Protein AF-A0A9D6NJW4-F1 (afdb_monomer)

Structure (mmCIF, N/CA/C/O backbone):
data_AF-A0A9D6NJW4-F1
#
_entry.id   AF-A0A9D6NJW4-F1
#
loop_
_atom_site.group_PDB
_atom_site.id
_atom_site.type_symbol
_atom_site.label_atom_id
_atom_site.label_alt_id
_atom_site.label_comp_id
_atom_site.label_asym_id
_atom_site.label_entity_id
_atom_site.label_seq_id
_atom_site.pdbx_PDB_ins_code
_atom_site.Cartn_x
_atom_site.Cartn_y
_atom_site.Cartn_z
_atom_site.occupancy
_atom_site.B_iso_or_equiv
_atom_site.auth_seq_id
_atom_site.auth_comp_id
_atom_site.auth_asym_id
_atom_site.auth_atom_id
_atom_site.pdbx_PDB_model_num
ATOM 1 N N . MET A 1 1 ? 23.102 0.845 -48.721 1.00 72.69 1 MET A N 1
ATOM 2 C CA . MET A 1 1 ? 21.724 0.910 -48.185 1.00 72.69 1 MET A CA 1
ATOM 3 C C . MET A 1 1 ? 20.851 1.547 -49.252 1.00 72.69 1 MET A C 1
ATOM 5 O O . MET A 1 1 ? 21.364 2.380 -49.985 1.00 72.69 1 MET A O 1
ATOM 9 N N . THR A 1 2 ? 19.590 1.152 -49.392 1.00 85.19 2 THR A N 1
ATOM 10 C CA . THR A 1 2 ? 18.709 1.638 -50.467 1.00 85.19 2 THR A CA 1
ATOM 11 C C . THR A 1 2 ? 17.553 2.425 -49.863 1.00 85.19 2 THR A C 1
ATOM 13 O O . THR A 1 2 ? 17.036 2.042 -48.816 1.00 85.19 2 THR A O 1
ATOM 16 N N . CYS A 1 3 ? 17.170 3.544 -50.478 1.00 86.00 3 CYS A N 1
ATOM 17 C CA . CYS A 1 3 ? 16.044 4.344 -50.014 1.00 86.00 3 CYS A CA 1
ATOM 18 C C . CYS A 1 3 ? 14.741 3.538 -50.159 1.00 86.00 3 CYS A C 1
ATOM 20 O O . CYS A 1 3 ? 14.429 3.122 -51.275 1.00 86.00 3 CYS A O 1
ATOM 22 N N . PRO A 1 4 ? 13.951 3.355 -49.086 1.00 83.06 4 PRO A N 1
ATOM 23 C CA . PRO A 1 4 ? 12.710 2.582 -49.150 1.00 83.06 4 PRO A CA 1
ATOM 24 C C . PRO A 1 4 ? 11.626 3.265 -49.995 1.00 83.06 4 PRO A C 1
ATOM 26 O O . PRO A 1 4 ? 10.738 2.593 -50.502 1.00 83.06 4 PRO A O 1
ATOM 29 N N . SER A 1 5 ? 11.706 4.587 -50.173 1.00 85.38 5 SER A N 1
ATOM 30 C CA . SER A 1 5 ? 10.704 5.352 -50.921 1.00 85.38 5 SER A CA 1
ATOM 31 C C . SER A 1 5 ? 10.934 5.364 -52.434 1.00 85.38 5 SER A C 1
ATOM 33 O O . SER A 1 5 ? 9.982 5.534 -53.182 1.0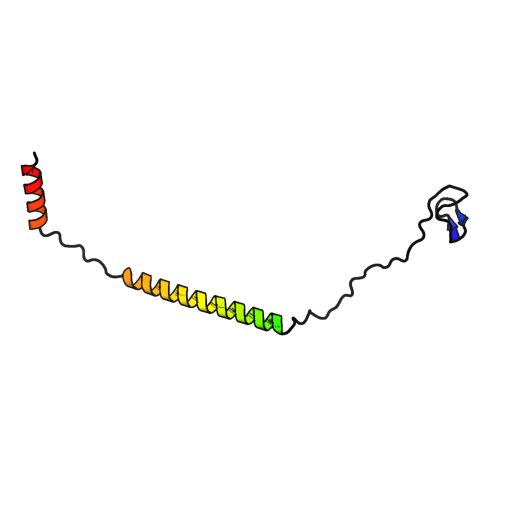0 85.38 5 SER A O 1
ATOM 35 N N . CYS A 1 6 ? 12.184 5.258 -52.902 1.00 90.00 6 CYS A N 1
ATOM 36 C CA . CYS A 1 6 ? 12.503 5.416 -54.330 1.00 90.00 6 CYS A CA 1
ATOM 37 C C . CYS A 1 6 ? 13.495 4.393 -54.897 1.00 90.00 6 CYS A C 1
ATOM 39 O O . CYS A 1 6 ? 13.801 4.446 -56.082 1.00 90.00 6 CYS A O 1
ATOM 41 N N . GLY A 1 7 ? 14.034 3.486 -54.079 1.00 87.88 7 GLY A N 1
ATOM 42 C CA . GLY A 1 7 ? 14.925 2.425 -54.556 1.00 87.88 7 GLY A CA 1
ATOM 43 C C . GLY A 1 7 ? 16.352 2.870 -54.900 1.00 87.88 7 GLY A C 1
ATOM 44 O O . GLY A 1 7 ? 17.150 2.049 -55.343 1.00 87.88 7 GLY A O 1
ATOM 45 N N . VAL A 1 8 ? 16.715 4.139 -54.683 1.00 89.00 8 VAL A N 1
ATOM 46 C CA . VAL A 1 8 ? 18.065 4.652 -54.982 1.00 89.00 8 VAL A CA 1
ATOM 47 C C . VAL A 1 8 ? 19.044 4.332 -53.852 1.00 89.00 8 VAL A C 1
ATOM 49 O O . VAL A 1 8 ? 18.697 4.405 -52.671 1.00 89.00 8 VAL A O 1
ATOM 52 N N . ALA A 1 9 ? 20.287 3.998 -54.204 1.00 86.94 9 ALA A N 1
ATOM 53 C CA . ALA A 1 9 ? 21.354 3.764 -53.240 1.00 86.94 9 ALA A CA 1
ATOM 54 C C . ALA A 1 9 ? 21.677 5.040 -52.437 1.00 86.94 9 ALA A C 1
ATOM 56 O O . ALA A 1 9 ? 21.908 6.114 -52.990 1.00 86.94 9 ALA A O 1
ATOM 57 N N . ILE A 1 10 ? 21.698 4.912 -51.114 1.00 82.69 10 ILE A N 1
ATOM 58 C CA . ILE A 1 10 ? 21.930 5.987 -50.147 1.00 82.69 10 ILE A CA 1
ATOM 59 C C . ILE A 1 10 ? 23.119 5.644 -49.245 1.00 82.69 10 ILE A C 1
ATOM 61 O O . ILE A 1 10 ? 23.341 4.484 -48.877 1.00 82.69 10 ILE A O 1
ATOM 65 N N . SER A 1 11 ? 23.874 6.680 -48.878 1.00 74.31 11 SER A N 1
ATOM 66 C CA . SER A 1 11 ? 24.946 6.583 -47.886 1.00 74.31 11 SER A CA 1
ATOM 67 C C . SER A 1 11 ? 24.364 6.611 -46.471 1.00 74.31 11 SER A C 1
ATOM 69 O O . SER A 1 11 ? 23.419 7.351 -46.196 1.00 74.31 11 SER A O 1
ATOM 71 N N . TYR A 1 12 ? 24.937 5.808 -45.574 1.00 66.50 12 TYR A N 1
ATOM 72 C CA . TYR A 1 12 ? 24.408 5.489 -44.239 1.00 66.50 12 TYR A CA 1
ATOM 73 C C . TYR A 1 12 ? 24.287 6.698 -43.287 1.00 66.50 12 TYR A C 1
ATOM 75 O O . TYR A 1 12 ? 23.612 6.614 -42.269 1.00 66.50 12 TYR A O 1
ATOM 83 N N . GLN A 1 13 ? 24.910 7.835 -43.616 1.00 65.00 13 GLN A N 1
ATOM 84 C CA . GLN A 1 13 ? 24.932 9.040 -42.772 1.00 65.00 13 GLN A CA 1
ATOM 85 C C . GLN A 1 13 ? 23.914 10.125 -43.172 1.00 65.00 13 GLN A C 1
ATOM 87 O O . GLN A 1 13 ? 23.888 11.200 -42.578 1.00 65.00 13 GLN A O 1
ATOM 92 N N . GLY A 1 14 ? 23.083 9.892 -44.192 1.00 65.88 14 GLY A N 1
ATOM 93 C CA . GLY A 1 14 ? 22.079 10.867 -44.623 1.00 65.88 14 GLY A CA 1
ATOM 94 C C . GLY A 1 14 ? 20.794 10.788 -43.799 1.00 65.88 14 GLY A C 1
ATOM 95 O O . GLY A 1 14 ? 20.162 9.739 -43.762 1.00 65.88 14 GLY A O 1
ATOM 96 N N . HIS A 1 15 ? 20.352 11.908 -43.218 1.00 75.19 15 HIS A N 1
ATOM 97 C CA . HIS A 1 15 ? 19.027 12.022 -42.585 1.00 75.19 15 HIS A CA 1
ATOM 98 C C . HIS A 1 15 ? 17.869 12.050 -43.598 1.00 75.19 15 HIS A C 1
ATOM 100 O O . HIS A 1 15 ? 16.709 11.921 -43.217 1.00 75.19 15 HIS A O 1
ATOM 106 N N . TYR A 1 16 ? 18.159 12.247 -44.886 1.00 85.75 16 TYR A N 1
ATOM 107 C CA . TYR A 1 16 ? 17.179 12.259 -45.970 1.00 85.75 16 TYR A CA 1
ATOM 108 C C . TYR A 1 16 ? 17.797 11.779 -47.287 1.00 85.75 16 TYR A C 1
ATOM 110 O O . TYR A 1 16 ? 19.009 11.852 -47.505 1.00 85.75 16 TYR A O 1
ATOM 118 N N . CYS A 1 17 ? 16.955 11.267 -48.179 1.00 86.81 17 CYS A N 1
ATOM 119 C CA . CYS A 1 17 ? 17.349 10.855 -49.515 1.00 86.81 17 CYS A CA 1
ATOM 120 C C . CYS A 1 17 ? 17.501 12.087 -50.415 1.00 86.81 17 CYS A C 1
ATOM 122 O O . CYS A 1 17 ? 16.541 12.825 -50.615 1.00 86.81 17 CYS A O 1
ATOM 124 N N . LYS A 1 18 ? 18.678 12.280 -51.020 1.00 85.62 18 LYS A N 1
ATOM 125 C CA . LYS A 1 18 ? 18.922 13.387 -51.965 1.00 85.6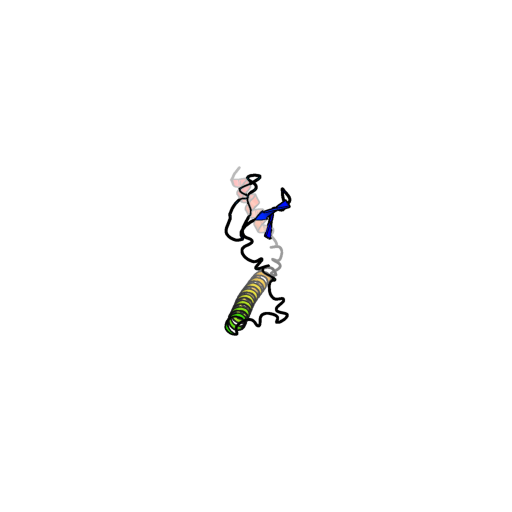2 18 LYS A CA 1
ATOM 126 C C . LYS A 1 18 ? 18.097 13.295 -53.255 1.00 85.62 18 LYS A C 1
ATOM 128 O O . LYS A 1 18 ? 17.949 14.299 -53.933 1.00 85.62 18 LYS A O 1
ATOM 133 N N . ASN A 1 19 ? 17.589 12.107 -53.591 1.00 86.62 19 ASN A N 1
ATOM 134 C CA . ASN A 1 19 ? 16.848 11.882 -54.830 1.00 86.62 19 ASN A CA 1
ATOM 135 C C . ASN A 1 19 ? 15.351 12.197 -54.698 1.00 86.62 19 ASN A C 1
ATOM 137 O O . ASN A 1 19 ? 14.789 12.878 -55.541 1.00 86.62 19 ASN A O 1
ATOM 141 N N . CYS A 1 20 ? 14.697 11.705 -53.642 1.00 89.19 20 CYS A N 1
ATOM 142 C CA . CYS A 1 20 ? 13.249 11.878 -53.459 1.00 89.19 20 CYS A CA 1
ATOM 143 C C . CYS A 1 20 ? 12.872 12.759 -52.261 1.00 89.19 20 CYS A C 1
ATOM 145 O O . CYS A 1 20 ? 11.691 12.927 -51.976 1.00 89.19 20 CYS A O 1
ATOM 147 N N . GLY A 1 21 ? 13.851 13.253 -51.498 1.00 85.44 21 GLY A N 1
ATOM 148 C CA . GLY A 1 21 ? 13.625 14.073 -50.304 1.00 85.44 21 GLY A CA 1
ATOM 149 C C . GLY A 1 21 ? 13.090 13.315 -49.083 1.00 85.44 21 GLY A C 1
ATOM 150 O O . GLY A 1 21 ? 12.907 13.917 -48.030 1.00 85.44 21 GLY A O 1
ATOM 151 N N . SER A 1 22 ? 12.850 12.001 -49.180 1.00 84.50 22 SER A N 1
ATOM 152 C CA . SER A 1 22 ? 12.303 11.218 -48.063 1.00 84.50 22 SER A CA 1
ATOM 153 C C . SER A 1 22 ? 13.260 11.175 -46.873 1.00 84.50 22 SER A C 1
ATOM 155 O O . SER A 1 22 ? 14.439 10.866 -47.041 1.00 84.50 22 SER A O 1
ATOM 157 N N . VAL A 1 23 ? 12.744 11.437 -45.671 1.00 84.50 23 VAL A N 1
ATOM 158 C CA . VAL A 1 23 ? 13.514 11.395 -44.420 1.00 84.50 23 VAL A CA 1
ATOM 159 C C . VAL A 1 23 ? 13.908 9.952 -44.106 1.00 84.50 23 VAL A C 1
ATOM 161 O O . VAL A 1 23 ? 13.065 9.074 -43.942 1.00 84.50 23 VAL A O 1
ATOM 164 N N . LEU A 1 24 ? 15.209 9.715 -44.006 1.00 81.25 24 LEU A N 1
ATOM 165 C CA . LEU A 1 24 ? 15.809 8.452 -43.616 1.00 81.25 24 LEU A CA 1
ATOM 166 C C . LEU A 1 24 ? 16.098 8.566 -42.124 1.00 81.25 24 LEU A C 1
ATOM 168 O O . LEU A 1 24 ? 17.111 9.134 -41.722 1.00 81.25 24 LEU A O 1
ATOM 172 N N . ARG A 1 25 ? 15.172 8.102 -41.280 1.00 69.06 25 ARG A N 1
ATOM 173 C CA . ARG A 1 25 ? 15.438 8.063 -39.840 1.00 69.06 25 ARG A CA 1
ATOM 174 C C . ARG A 1 25 ? 16.605 7.099 -39.614 1.00 69.06 25 ARG A C 1
ATOM 176 O O . ARG A 1 25 ? 16.431 5.916 -39.912 1.00 69.06 25 ARG A O 1
ATOM 183 N N . PRO A 1 26 ? 17.768 7.550 -39.103 1.00 63.00 26 PRO A N 1
ATOM 184 C CA . PRO A 1 26 ? 18.761 6.610 -38.621 1.00 63.00 26 PRO A CA 1
ATOM 185 C C . PRO A 1 26 ? 18.069 5.843 -37.502 1.00 63.00 26 PRO A C 1
ATOM 187 O O . PRO A 1 26 ? 17.633 6.440 -36.515 1.00 63.00 26 PRO A O 1
ATOM 190 N N . SER A 1 27 ? 17.860 4.543 -37.695 1.00 55.66 27 SER A N 1
ATOM 191 C CA . SER A 1 27 ? 17.337 3.691 -36.642 1.00 55.66 27 SER A CA 1
ATOM 192 C C . SER A 1 27 ? 18.406 3.654 -35.559 1.00 55.66 27 SER A C 1
ATOM 194 O O . SER A 1 27 ? 19.317 2.828 -35.607 1.00 55.66 27 SER A O 1
ATOM 196 N N . MET A 1 28 ? 18.336 4.585 -34.607 1.00 52.44 28 MET A N 1
ATOM 197 C CA . MET A 1 28 ? 18.922 4.339 -33.306 1.00 52.44 28 MET A CA 1
ATOM 198 C C . MET A 1 28 ? 18.252 3.068 -32.826 1.00 52.44 28 MET A C 1
ATOM 200 O O . MET A 1 28 ? 17.032 3.002 -32.688 1.00 52.44 28 MET A O 1
ATOM 204 N N . THR A 1 29 ? 19.089 2.044 -32.785 1.00 50.34 29 THR A N 1
ATOM 205 C CA . THR A 1 29 ? 18.880 0.689 -32.328 1.00 50.34 29 THR A CA 1
ATOM 206 C C . THR A 1 29 ? 17.623 0.588 -31.484 1.00 50.34 29 THR A C 1
ATOM 208 O O . THR A 1 29 ? 17.520 1.244 -30.448 1.00 50.34 29 THR A O 1
ATOM 211 N N . ASN A 1 30 ? 16.678 -0.229 -31.953 1.00 54.12 30 ASN A N 1
ATOM 212 C CA . ASN A 1 30 ? 15.576 -0.761 -31.166 1.00 54.12 30 ASN A CA 1
ATOM 213 C C . ASN A 1 30 ? 16.168 -1.401 -29.899 1.00 54.12 30 ASN A C 1
ATOM 215 O O . ASN A 1 30 ? 16.395 -2.606 -29.834 1.00 54.12 30 ASN A O 1
ATOM 219 N N . ALA A 1 31 ? 16.428 -0.596 -28.873 1.00 57.50 31 ALA A N 1
ATOM 220 C CA . ALA A 1 31 ? 16.401 -1.048 -27.504 1.00 57.50 31 ALA A CA 1
ATOM 221 C C . ALA A 1 31 ? 14.920 -1.257 -27.202 1.00 57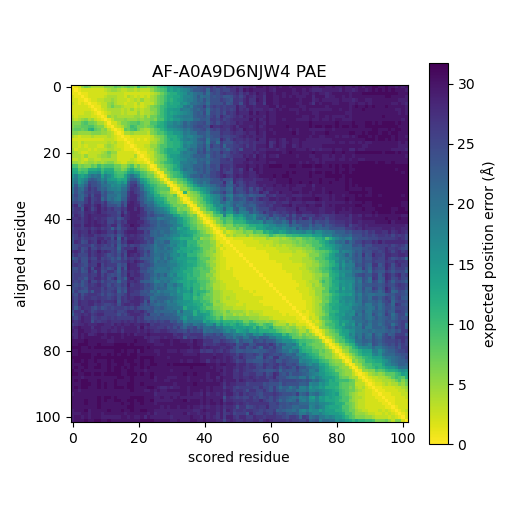.50 31 ALA A C 1
ATOM 223 O O . ALA A 1 31 ? 14.265 -0.445 -26.551 1.00 57.50 31 ALA A O 1
ATOM 224 N N . THR A 1 32 ? 14.372 -2.333 -27.769 1.00 57.56 32 THR A N 1
ATOM 225 C CA . THR A 1 32 ? 13.157 -2.946 -27.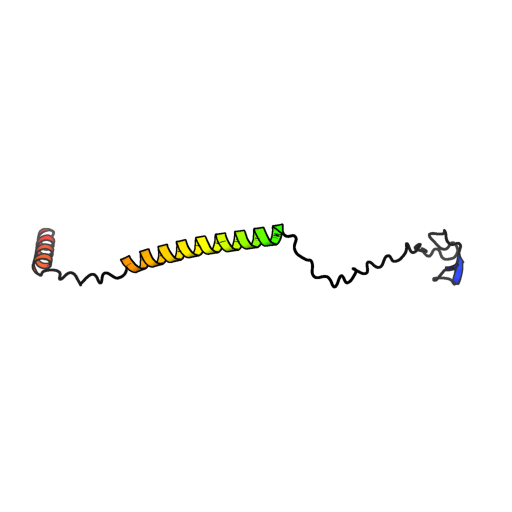269 1.00 57.56 32 THR A CA 1
ATOM 226 C C . THR A 1 32 ? 13.447 -3.171 -25.799 1.00 57.56 32 THR A C 1
ATOM 228 O O . THR A 1 32 ? 14.261 -4.024 -25.447 1.00 57.56 32 THR A O 1
ATOM 231 N N . PHE A 1 33 ? 12.865 -2.335 -24.945 1.00 60.66 33 PHE A N 1
ATOM 232 C CA . PHE A 1 33 ? 12.862 -2.538 -23.511 1.00 60.66 33 PHE A CA 1
ATOM 233 C C . PHE A 1 33 ? 12.010 -3.782 -23.265 1.00 60.66 33 PHE A C 1
ATOM 235 O O . PHE A 1 33 ? 10.833 -3.712 -22.918 1.00 60.66 33 PHE A O 1
ATOM 242 N N . VAL A 1 34 ? 12.584 -4.950 -23.545 1.00 62.03 34 VAL A N 1
ATOM 243 C CA . VAL A 1 34 ? 12.066 -6.209 -23.053 1.00 62.03 34 VAL A CA 1
ATOM 244 C C . VAL A 1 34 ? 12.335 -6.121 -21.567 1.00 62.03 34 VAL A C 1
ATOM 246 O O . VAL A 1 34 ? 13.473 -6.256 -21.121 1.00 62.03 34 VAL A O 1
ATOM 249 N N . ARG A 1 35 ? 11.293 -5.775 -20.811 1.00 64.62 35 ARG A N 1
ATOM 250 C CA . ARG A 1 35 ? 11.318 -5.854 -19.357 1.00 64.62 35 ARG A CA 1
ATOM 251 C C . ARG A 1 35 ? 11.790 -7.277 -19.044 1.00 64.62 35 ARG A C 1
ATOM 253 O O . ARG A 1 35 ? 11.093 -8.202 -19.469 1.00 64.62 35 ARG A O 1
ATOM 260 N N . PRO A 1 36 ? 12.961 -7.478 -18.413 1.00 62.66 36 PRO A N 1
ATOM 261 C CA . PRO A 1 36 ? 13.408 -8.822 -18.111 1.00 62.66 36 PRO A CA 1
ATOM 262 C C . PRO A 1 36 ? 12.303 -9.465 -17.281 1.00 62.66 36 PRO A C 1
ATOM 264 O O . PRO A 1 36 ? 11.840 -8.872 -16.299 1.00 62.66 36 PRO A O 1
ATOM 267 N N . LEU A 1 37 ? 11.814 -10.616 -17.733 1.00 60.56 37 LEU A N 1
ATOM 268 C CA . LEU A 1 37 ? 10.888 -11.435 -16.971 1.00 60.56 37 LEU A CA 1
ATOM 269 C C . LEU A 1 37 ? 11.705 -11.997 -15.797 1.00 60.56 37 LEU A C 1
ATOM 271 O O . LEU A 1 37 ? 12.242 -13.094 -15.862 1.00 60.56 37 LEU A O 1
ATOM 275 N N . HIS A 1 38 ? 11.936 -11.175 -14.771 1.00 60.47 38 HIS A N 1
ATOM 276 C CA . HIS A 1 38 ? 12.476 -11.650 -13.508 1.00 60.47 38 HIS A CA 1
ATOM 277 C C . HIS A 1 38 ? 11.363 -12.471 -12.852 1.00 60.47 38 HIS A C 1
ATOM 279 O O . HIS A 1 38 ? 10.450 -11.914 -12.247 1.00 60.47 38 HIS A O 1
ATOM 285 N N . ASP A 1 39 ? 11.455 -13.792 -13.006 1.00 60.38 39 ASP A N 1
ATOM 286 C CA . ASP A 1 39 ? 10.684 -14.809 -12.276 1.00 60.38 39 ASP A CA 1
ATOM 287 C C . ASP A 1 39 ? 11.038 -14.872 -10.778 1.00 60.38 39 ASP A C 1
ATOM 289 O O . ASP A 1 39 ? 10.470 -15.653 -10.016 1.00 60.38 39 ASP A O 1
ATOM 293 N N . GLU A 1 40 ? 11.950 -14.025 -10.304 1.00 57.53 40 GLU A N 1
ATOM 294 C CA . GLU A 1 40 ? 12.221 -13.900 -8.881 1.00 57.53 40 GLU A CA 1
ATOM 295 C C . GLU A 1 40 ? 11.229 -12.921 -8.266 1.00 57.53 40 GLU A C 1
ATOM 297 O O . GLU A 1 40 ? 11.365 -11.697 -8.362 1.00 57.53 40 GLU A O 1
ATOM 302 N N . ALA A 1 41 ? 10.200 -13.487 -7.631 1.00 64.38 41 ALA A N 1
ATOM 303 C CA . ALA A 1 41 ? 9.326 -12.757 -6.730 1.00 64.38 41 ALA A CA 1
ATOM 304 C C . ALA A 1 41 ? 10.193 -11.854 -5.835 1.00 64.38 41 ALA A C 1
ATOM 306 O O . ALA A 1 41 ? 11.096 -12.368 -5.168 1.00 64.38 41 ALA A O 1
ATOM 307 N N . PRO A 1 42 ? 9.966 -10.527 -5.818 1.00 66.44 42 PRO A N 1
ATOM 308 C CA . PRO A 1 42 ? 10.828 -9.618 -5.085 1.00 66.44 42 PRO A CA 1
ATOM 309 C C . PRO A 1 42 ? 10.777 -9.992 -3.606 1.00 66.44 42 PRO A C 1
ATOM 311 O O . PRO A 1 42 ? 9.770 -9.772 -2.926 1.00 66.44 42 PRO A O 1
ATOM 314 N N . THR A 1 43 ? 11.864 -10.581 -3.113 1.00 72.44 43 THR A N 1
ATOM 315 C CA . THR A 1 43 ? 12.056 -10.832 -1.692 1.00 72.44 43 THR A CA 1
ATOM 316 C C . THR A 1 43 ? 12.048 -9.469 -1.016 1.00 72.44 43 THR A C 1
ATOM 318 O O . THR A 1 43 ? 12.883 -8.600 -1.270 1.00 72.44 43 THR A O 1
ATOM 321 N N . LEU A 1 44 ? 11.000 -9.212 -0.230 1.00 74.75 44 LEU A N 1
ATOM 322 C CA . LEU A 1 44 ? 10.876 -7.945 0.476 1.00 74.75 44 LEU A CA 1
ATOM 323 C C . LEU A 1 44 ? 12.109 -7.781 1.379 1.00 74.75 44 LEU A C 1
ATOM 325 O O . LEU A 1 44 ? 12.435 -8.718 2.110 1.00 74.75 44 LEU A O 1
ATOM 329 N N . PRO A 1 45 ? 12.767 -6.609 1.378 1.00 79.06 45 PRO A N 1
ATOM 330 C CA . PRO A 1 45 ? 13.837 -6.328 2.326 1.00 79.06 45 PRO A CA 1
ATOM 331 C C . PRO A 1 45 ? 13.363 -6.589 3.761 1.00 79.06 45 PRO A C 1
ATOM 333 O O . PRO A 1 45 ? 12.216 -6.273 4.090 1.00 79.06 45 PRO A O 1
ATOM 336 N N . SER A 1 46 ? 14.234 -7.118 4.621 1.00 84.88 46 SER A N 1
ATOM 337 C CA . SER A 1 46 ? 13.899 -7.520 5.999 1.00 84.88 46 SER A CA 1
ATOM 338 C C . SER A 1 46 ? 13.172 -6.429 6.801 1.00 84.88 46 SER A C 1
ATOM 340 O O . SER A 1 46 ? 12.195 -6.717 7.490 1.00 84.88 46 SER A O 1
ATOM 342 N N . TRP A 1 47 ? 13.548 -5.158 6.624 1.00 88.50 47 TRP A N 1
ATOM 343 C CA . TRP A 1 47 ? 12.887 -4.021 7.277 1.00 88.50 47 TRP A CA 1
ATOM 344 C C . TRP A 1 47 ? 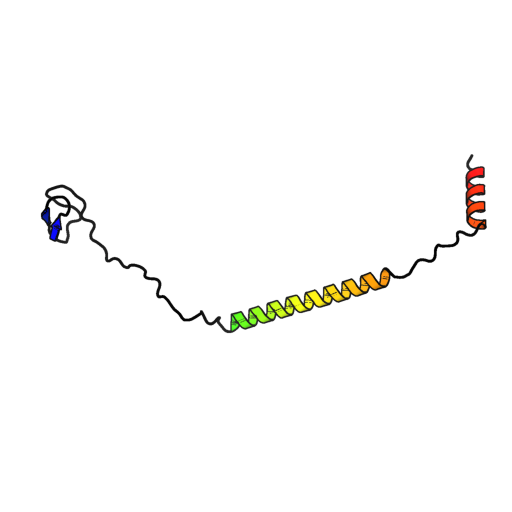11.402 -3.871 6.903 1.00 88.50 47 TRP A C 1
ATOM 346 O O . TRP A 1 47 ? 10.602 -3.406 7.711 1.00 88.50 47 TRP A O 1
ATOM 356 N N . ARG A 1 48 ? 10.985 -4.273 5.692 1.00 89.88 48 ARG A N 1
ATOM 357 C CA . ARG A 1 48 ? 9.567 -4.218 5.291 1.00 89.88 48 ARG A CA 1
ATOM 358 C C . ARG A 1 48 ? 8.730 -5.256 6.028 1.00 89.88 48 ARG A C 1
ATOM 360 O O . ARG A 1 48 ? 7.565 -4.982 6.315 1.00 89.88 48 ARG A O 1
ATOM 367 N N . LEU A 1 49 ? 9.298 -6.426 6.322 1.00 88.06 49 LEU A N 1
ATOM 368 C CA . LEU A 1 49 ? 8.631 -7.440 7.142 1.00 88.06 49 LEU A CA 1
ATOM 369 C C . LEU A 1 49 ? 8.493 -6.944 8.582 1.00 88.06 49 LEU A C 1
ATOM 371 O O . LEU A 1 49 ? 7.388 -6.967 9.118 1.00 88.06 49 LEU A O 1
ATOM 375 N N . GLU A 1 50 ? 9.558 -6.366 9.139 1.00 91.88 50 GLU A N 1
ATOM 376 C CA . GLU A 1 50 ? 9.537 -5.761 10.474 1.00 91.88 50 GLU A CA 1
ATOM 377 C C . GLU A 1 50 ? 8.471 -4.655 10.584 1.00 91.88 50 GLU A C 1
ATOM 379 O O . GLU A 1 50 ? 7.635 -4.660 11.490 1.00 91.88 50 GLU A O 1
ATOM 384 N N . VAL A 1 51 ? 8.419 -3.728 9.620 1.00 95.81 51 VAL A N 1
ATOM 385 C CA . VAL A 1 51 ? 7.390 -2.674 9.584 1.00 95.81 51 VAL A CA 1
ATOM 386 C C . VAL A 1 51 ? 5.988 -3.279 9.477 1.00 95.81 51 VAL A C 1
ATOM 388 O O . VAL A 1 51 ? 5.070 -2.835 10.170 1.00 95.81 51 VAL A O 1
ATOM 391 N N . ARG A 1 52 ? 5.802 -4.315 8.651 1.00 93.88 52 ARG A N 1
ATOM 392 C CA . ARG A 1 52 ? 4.510 -4.999 8.497 1.00 93.88 52 ARG A CA 1
ATOM 393 C C . ARG A 1 52 ? 4.048 -5.637 9.809 1.00 93.88 52 ARG A C 1
ATOM 395 O O . ARG A 1 52 ? 2.863 -5.548 10.138 1.00 93.88 52 ARG A O 1
ATOM 402 N N . GLU A 1 53 ? 4.954 -6.250 10.560 1.00 95.69 53 GLU A N 1
ATOM 403 C CA . GLU A 1 53 ? 4.667 -6.840 11.869 1.00 95.69 53 GLU A CA 1
ATOM 404 C C . GLU A 1 53 ? 4.349 -5.776 12.919 1.00 95.69 53 GLU A C 1
ATOM 406 O O . GLU A 1 53 ? 3.348 -5.897 13.629 1.00 95.69 53 GLU A O 1
ATOM 411 N N . ARG A 1 54 ? 5.101 -4.671 12.947 1.00 96.81 54 ARG A N 1
ATOM 412 C CA . ARG A 1 54 ? 4.823 -3.528 13.833 1.00 96.81 54 ARG A CA 1
ATOM 413 C C . ARG A 1 54 ? 3.442 -2.925 13.576 1.00 96.81 54 ARG A C 1
ATOM 415 O O . ARG A 1 54 ? 2.702 -2.655 14.522 1.00 96.81 54 ARG A O 1
ATOM 422 N N . VAL A 1 55 ? 3.052 -2.769 12.309 1.00 97.94 55 VAL A N 1
ATOM 423 C CA . VAL A 1 55 ? 1.712 -2.284 11.936 1.00 97.94 55 VAL A CA 1
ATOM 424 C C . VAL A 1 55 ? 0.621 -3.264 12.379 1.00 97.94 55 VAL A C 1
ATOM 426 O O . VAL A 1 55 ? -0.406 -2.833 12.909 1.00 97.94 55 VAL A O 1
ATOM 429 N N . ARG A 1 56 ? 0.831 -4.577 12.208 1.00 97.19 56 ARG A N 1
ATOM 430 C CA . ARG A 1 56 ? -0.104 -5.607 12.697 1.00 97.19 56 ARG A CA 1
ATOM 431 C C . ARG A 1 56 ? -0.268 -5.540 14.216 1.00 97.19 56 ARG A C 1
ATOM 433 O O . ARG A 1 56 ? -1.399 -5.518 14.695 1.00 97.19 56 ARG A O 1
ATOM 440 N N . ALA A 1 57 ? 0.833 -5.443 14.958 1.00 97.12 57 ALA A N 1
ATOM 441 C CA . ALA A 1 57 ? 0.814 -5.347 16.416 1.00 97.12 57 ALA A CA 1
ATOM 442 C C . ALA A 1 57 ? 0.082 -4.086 16.907 1.00 97.12 57 ALA A C 1
ATOM 444 O O . ALA A 1 57 ? -0.722 -4.160 17.839 1.00 97.12 57 ALA A O 1
ATOM 445 N N . PHE A 1 58 ? 0.302 -2.941 16.252 1.00 98.06 58 PHE A N 1
ATOM 446 C CA . PHE A 1 58 ? -0.390 -1.693 16.576 1.00 98.06 58 PHE A CA 1
ATOM 447 C C . PHE A 1 58 ? -1.908 -1.809 16.387 1.00 98.06 58 PHE A C 1
ATOM 449 O O . PHE A 1 58 ? -2.672 -1.458 17.288 1.00 98.06 58 PHE A O 1
ATOM 456 N N . ARG A 1 59 ? -2.354 -2.361 15.249 1.00 98.19 59 ARG A N 1
ATOM 457 C CA . ARG A 1 59 ? -3.784 -2.598 14.990 1.00 98.19 59 ARG A CA 1
ATOM 458 C C . ARG A 1 59 ? -4.400 -3.553 16.014 1.00 98.19 59 ARG A C 1
ATOM 460 O O . ARG A 1 59 ? -5.479 -3.271 16.518 1.00 98.19 59 ARG A O 1
ATOM 467 N N . ALA A 1 60 ? -3.699 -4.629 16.374 1.00 97.31 60 ALA A N 1
ATOM 468 C CA . ALA A 1 60 ? -4.178 -5.579 17.379 1.00 97.31 60 ALA A CA 1
ATOM 469 C C . ALA A 1 60 ? -4.323 -4.942 18.774 1.00 97.31 60 ALA A C 1
ATOM 471 O O . ALA A 1 60 ? -5.267 -5.249 19.497 1.00 97.31 60 ALA A O 1
ATOM 472 N N . ARG A 1 61 ? -3.415 -4.032 19.164 1.00 97.44 61 ARG A N 1
ATOM 473 C CA . ARG A 1 61 ? -3.545 -3.283 20.426 1.00 97.44 61 ARG A CA 1
ATOM 474 C C . ARG A 1 61 ? -4.780 -2.379 20.415 1.00 97.44 61 ARG A C 1
ATOM 476 O O . ARG A 1 61 ? -5.569 -2.462 21.348 1.00 97.44 61 ARG A O 1
ATOM 483 N N . ARG A 1 62 ? -4.975 -1.599 19.347 1.00 97.88 62 ARG A N 1
ATOM 484 C CA . ARG A 1 62 ? -6.157 -0.737 19.179 1.00 97.88 62 ARG A CA 1
ATOM 485 C C . ARG A 1 62 ? -7.470 -1.521 19.210 1.00 97.88 62 ARG A C 1
ATOM 487 O O . ARG A 1 62 ? -8.424 -1.052 19.815 1.00 97.88 62 ARG A O 1
ATOM 494 N N . GLN A 1 63 ? -7.513 -2.704 18.593 1.00 96.88 63 GLN A N 1
ATOM 495 C CA . GLN A 1 63 ? -8.713 -3.542 18.616 1.00 96.88 63 GLN A CA 1
ATOM 496 C C . GLN A 1 63 ? -9.048 -4.003 20.038 1.00 96.88 63 GLN A C 1
ATOM 498 O O . GLN A 1 63 ? -10.178 -3.836 20.470 1.00 96.88 63 GLN A O 1
ATOM 503 N N . ARG A 1 64 ? -8.056 -4.480 20.805 1.00 96.06 64 ARG A N 1
ATOM 504 C CA . ARG A 1 64 ? -8.280 -4.882 22.205 1.00 96.06 64 ARG A CA 1
ATOM 505 C C . ARG A 1 64 ? -8.791 -3.737 23.076 1.00 96.06 64 ARG A C 1
ATOM 507 O O . ARG A 1 64 ? -9.649 -3.956 23.919 1.00 96.06 64 ARG A O 1
ATOM 514 N N . GLU A 1 65 ? -8.269 -2.528 22.884 1.00 95.56 65 GLU A N 1
ATOM 515 C CA . GLU A 1 65 ? -8.774 -1.338 23.581 1.00 95.56 65 GLU A CA 1
ATOM 516 C C . GLU A 1 65 ? -10.241 -1.061 23.219 1.00 95.56 65 GLU A C 1
ATOM 518 O O . GLU A 1 65 ? -11.046 -0.806 24.111 1.00 95.56 65 GLU A O 1
ATOM 523 N N . ALA A 1 66 ? -10.610 -1.172 21.939 1.00 94.88 66 ALA A N 1
ATOM 524 C CA . ALA A 1 66 ? -11.996 -1.019 21.497 1.00 94.88 66 ALA A CA 1
ATOM 525 C C . ALA A 1 66 ? -12.921 -2.099 22.089 1.00 94.88 66 ALA A C 1
ATOM 527 O O . ALA A 1 66 ? -13.995 -1.766 22.585 1.00 94.88 66 ALA A O 1
ATOM 528 N N . ASP A 1 67 ? -12.482 -3.359 22.112 1.00 95.00 67 ASP A N 1
ATOM 529 C CA . ASP A 1 67 ? -13.251 -4.475 22.674 1.00 95.00 67 ASP A CA 1
ATOM 530 C C . ASP A 1 67 ? -13.478 -4.288 24.188 1.00 95.00 67 ASP A C 1
ATOM 532 O O . ASP A 1 67 ? -14.585 -4.489 24.688 1.00 95.00 67 ASP A O 1
ATOM 536 N N . LEU A 1 68 ? -12.455 -3.833 24.926 1.00 93.19 68 LEU A N 1
ATOM 537 C CA . LEU A 1 68 ? -12.578 -3.500 26.351 1.00 93.19 68 LEU A CA 1
ATOM 538 C C . LEU A 1 68 ? -13.554 -2.341 26.588 1.00 93.19 68 LEU A C 1
ATOM 540 O O . LEU A 1 68 ? -14.372 -2.404 27.506 1.00 93.19 68 LEU A O 1
ATOM 544 N N . HIS A 1 69 ? -13.494 -1.297 25.758 1.00 92.00 69 HIS A N 1
ATOM 545 C CA . HIS A 1 69 ? -14.447 -0.188 25.817 1.00 92.00 69 HIS A CA 1
ATOM 546 C C . HIS A 1 69 ? -15.883 -0.656 25.555 1.00 92.00 69 HIS A C 1
ATOM 548 O O . HIS A 1 69 ? -16.800 -0.226 26.253 1.00 92.00 69 HIS A O 1
ATOM 554 N N . GLN A 1 70 ? -16.079 -1.555 24.590 1.00 89.88 70 GLN A N 1
ATOM 555 C CA . GLN A 1 70 ? -17.389 -2.112 24.276 1.00 89.88 70 GLN A CA 1
ATOM 556 C C . GLN A 1 70 ? -17.937 -2.945 25.444 1.00 89.88 70 GLN A C 1
ATOM 558 O O . GLN A 1 70 ? -19.068 -2.719 25.869 1.00 89.88 70 GLN A O 1
ATOM 563 N N . LEU A 1 71 ? -17.133 -3.834 26.038 1.00 86.88 71 LEU A N 1
ATOM 564 C CA . LEU A 1 71 ? -17.535 -4.591 27.232 1.00 86.88 71 LEU A CA 1
ATOM 565 C C . LEU A 1 71 ? -17.914 -3.669 28.401 1.00 86.88 71 LEU A C 1
ATOM 567 O O . LEU A 1 71 ? -18.911 -3.910 29.074 1.00 86.88 71 LEU A O 1
ATOM 571 N N . GLY A 1 72 ? -17.171 -2.578 28.608 1.00 83.31 72 GLY A N 1
ATOM 572 C CA . GLY A 1 72 ? -17.506 -1.576 29.623 1.00 83.31 72 GLY A CA 1
ATOM 573 C C . GLY A 1 72 ? -18.851 -0.877 29.386 1.00 83.31 72 GLY A C 1
ATOM 574 O O . GLY A 1 72 ? -19.554 -0.575 30.347 1.00 83.31 72 GLY A O 1
ATOM 575 N N . GLN A 1 73 ? -19.230 -0.644 28.126 1.00 76.94 73 GLN A N 1
ATOM 576 C CA . GLN A 1 73 ? -20.520 -0.042 27.767 1.00 76.94 73 GLN A CA 1
ATOM 577 C C . GLN A 1 73 ? -21.686 -1.022 27.925 1.00 76.94 73 GLN A C 1
ATOM 579 O O . GLN A 1 73 ? -22.733 -0.642 28.445 1.00 76.94 73 GLN A O 1
ATOM 584 N N . HIS A 1 74 ? -21.507 -2.284 27.522 1.00 70.06 74 HIS A N 1
ATOM 585 C CA . HIS A 1 74 ? -22.549 -3.302 27.671 1.00 70.06 74 HIS A CA 1
ATOM 586 C C . HIS A 1 74 ? -22.855 -3.603 29.145 1.00 70.06 74 HIS A C 1
ATOM 588 O O . HIS A 1 74 ? -24.023 -3.740 29.495 1.00 70.06 74 HIS A O 1
ATOM 594 N N . SER A 1 75 ? -21.853 -3.574 30.032 1.00 62.59 75 SER A N 1
ATOM 595 C CA . SER A 1 75 ? -22.069 -3.735 31.478 1.00 62.59 75 SER A CA 1
ATOM 596 C C . SER A 1 75 ? -22.921 -2.629 32.121 1.00 62.59 75 SER A C 1
ATOM 598 O O . SER A 1 75 ? -23.442 -2.836 33.211 1.00 62.59 75 SER A O 1
ATOM 600 N N . GLN A 1 76 ? -23.081 -1.460 31.486 1.00 59.84 76 GLN A N 1
ATOM 601 C CA . GLN A 1 76 ? -23.959 -0.387 31.985 1.00 59.84 76 GLN A CA 1
ATOM 602 C C . GLN A 1 76 ? -25.388 -0.465 31.428 1.00 59.84 76 GLN A C 1
ATOM 604 O O . GLN A 1 76 ? -26.273 0.229 31.921 1.00 59.84 76 GLN A O 1
ATOM 609 N N . ALA A 1 77 ? -25.624 -1.287 30.402 1.00 56.09 77 ALA A N 1
ATOM 610 C CA . ALA A 1 77 ? -26.919 -1.386 29.730 1.00 56.09 77 ALA A CA 1
ATOM 611 C C . ALA A 1 77 ? -27.841 -2.471 30.321 1.00 56.09 77 ALA A C 1
ATOM 613 O O . ALA A 1 77 ? -28.988 -2.582 29.895 1.00 56.09 77 ALA A O 1
ATOM 614 N N . GLU A 1 78 ? -27.366 -3.253 31.294 1.00 52.31 78 GLU A N 1
ATOM 615 C CA . GLU A 1 78 ? -28.080 -4.412 31.851 1.00 52.31 78 GLU A CA 1
ATOM 616 C C . GLU A 1 78 ? -28.453 -4.268 33.334 1.00 52.31 78 GLU A C 1
ATOM 618 O O . GLU A 1 78 ? -28.615 -5.263 34.035 1.00 52.31 78 GLU A O 1
ATOM 623 N N . GLU A 1 79 ? -28.669 -3.045 33.825 1.00 55.84 79 GLU A N 1
ATOM 624 C CA . GLU A 1 79 ? -29.577 -2.901 34.965 1.00 55.84 79 GLU A CA 1
ATOM 625 C C . GLU A 1 79 ? -30.993 -2.733 34.392 1.00 55.84 79 GLU A C 1
ATOM 627 O O . GLU A 1 79 ? -31.307 -1.661 33.860 1.00 55.84 79 GLU A O 1
ATOM 632 N N . PRO A 1 80 ? -31.860 -3.770 34.412 1.00 56.28 80 PRO A N 1
ATOM 633 C CA . PRO A 1 80 ? -33.275 -3.554 34.186 1.00 56.28 80 PRO A CA 1
ATOM 634 C C . PRO A 1 80 ? -33.724 -2.619 35.300 1.00 56.28 80 PRO A C 1
ATOM 636 O O . PRO A 1 80 ? -33.909 -3.042 36.440 1.00 56.28 80 PRO A O 1
ATOM 639 N N . VAL A 1 81 ? -33.843 -1.331 34.976 1.00 59.62 81 VAL A N 1
ATOM 640 C CA . VAL A 1 81 ? -34.477 -0.351 35.846 1.00 59.62 81 VAL A CA 1
ATOM 641 C C . VAL A 1 81 ? -35.871 -0.905 36.078 1.00 59.62 81 VAL A C 1
ATOM 643 O O . VAL A 1 81 ? -36.731 -0.834 35.196 1.00 59.62 81 VAL A O 1
ATOM 646 N N . ALA A 1 82 ? -36.062 -1.553 37.229 1.00 58.62 82 ALA A N 1
ATOM 647 C CA . ALA A 1 82 ? -37.368 -2.002 37.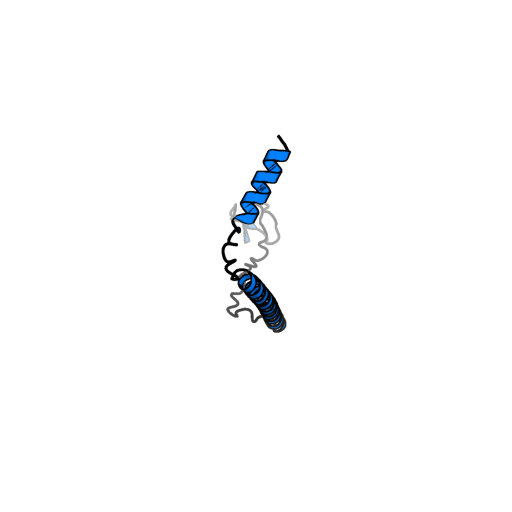658 1.00 58.62 82 ALA A CA 1
ATOM 648 C C . ALA A 1 82 ? -38.301 -0.802 37.472 1.00 58.62 82 ALA A C 1
ATOM 650 O O . ALA A 1 82 ? -37.902 0.312 37.837 1.00 58.62 82 ALA A O 1
ATOM 651 N N . PRO A 1 83 ? -39.480 -0.971 36.843 1.00 56.97 83 PRO A N 1
ATOM 652 C CA . PRO A 1 83 ? -40.404 0.136 36.682 1.00 56.97 83 PRO A CA 1
ATOM 653 C C . PRO A 1 83 ? -40.606 0.719 38.072 1.00 56.97 83 PRO A C 1
ATOM 655 O O . PRO A 1 83 ? -41.081 0.024 38.969 1.00 56.97 83 PRO A O 1
ATOM 658 N N . VAL A 1 84 ? -40.135 1.953 38.270 1.00 60.62 84 VAL A N 1
ATOM 659 C CA . VAL A 1 84 ? -40.298 2.651 39.535 1.00 60.62 84 VAL A CA 1
ATOM 660 C C . VAL A 1 84 ? -41.797 2.655 39.774 1.00 60.62 84 VAL A C 1
ATOM 662 O O . VAL A 1 84 ? -42.549 3.274 39.020 1.00 60.62 84 VAL A O 1
ATOM 665 N N . GLU A 1 85 ? -42.255 1.867 40.745 1.00 56.28 85 GLU A N 1
ATOM 666 C CA . GLU A 1 85 ? -43.642 1.909 41.159 1.00 56.28 85 GLU A CA 1
ATOM 667 C C . GLU A 1 85 ? -43.856 3.334 41.647 1.00 56.28 85 GLU A C 1
ATOM 669 O O . GLU A 1 85 ? -43.413 3.737 42.726 1.00 56.28 85 GLU A O 1
ATOM 674 N N . THR A 1 86 ? -44.456 4.155 40.789 1.00 61.16 86 THR A N 1
ATOM 675 C CA . THR A 1 86 ? -44.871 5.496 41.149 1.00 61.16 86 THR A CA 1
ATOM 676 C C . THR A 1 86 ? -45.911 5.314 42.234 1.00 61.16 86 THR A C 1
ATOM 678 O O . THR A 1 86 ? -47.072 5.023 41.954 1.00 61.16 86 THR A O 1
ATOM 681 N N . SER A 1 87 ? -45.461 5.418 43.484 1.00 61.22 87 SER A N 1
ATOM 682 C CA . SER A 1 87 ? -46.307 5.306 44.659 1.00 61.22 87 SER A CA 1
ATOM 683 C C . SER A 1 87 ? -47.548 6.189 44.468 1.00 61.22 87 SER A C 1
ATOM 685 O O . SER A 1 87 ? -47.397 7.354 44.081 1.00 61.22 87 SER A O 1
ATOM 687 N N . PRO A 1 88 ? -48.766 5.699 44.762 1.00 61.16 88 PRO A N 1
ATOM 688 C CA . PRO A 1 88 ? -50.008 6.462 44.592 1.00 61.16 88 PRO A CA 1
ATOM 689 C C . PRO A 1 88 ? -50.035 7.774 45.398 1.00 61.16 88 PRO A C 1
ATOM 691 O O . PRO A 1 88 ? -50.804 8.684 45.104 1.00 61.16 88 PRO A O 1
ATOM 694 N N . ARG A 1 89 ? -49.142 7.931 46.384 1.00 61.16 89 ARG A N 1
ATOM 695 C CA . ARG A 1 89 ? -48.924 9.208 47.077 1.00 61.16 89 ARG A CA 1
ATOM 696 C C . ARG A 1 89 ? -48.277 10.274 46.188 1.00 61.16 89 ARG A C 1
ATOM 698 O O . ARG A 1 89 ? -48.608 11.448 46.312 1.00 61.16 89 ARG A O 1
ATOM 705 N N . SER A 1 90 ? -47.387 9.885 45.276 1.00 61.34 90 SER A N 1
ATOM 706 C CA . SER A 1 90 ? -46.683 10.812 44.379 1.00 61.34 90 SER A CA 1
ATOM 707 C C . SER A 1 90 ? -47.605 11.374 43.289 1.00 61.34 90 SER A C 1
ATOM 709 O O . SER A 1 90 ? -47.511 12.552 42.938 1.00 61.34 90 SER A O 1
ATOM 711 N N . SER A 1 91 ? -48.567 10.573 42.811 1.00 65.50 91 SER A N 1
ATOM 712 C CA . SER A 1 91 ? -49.609 11.050 41.892 1.00 65.50 91 SER A CA 1
ATOM 713 C C . SER A 1 91 ? -50.595 12.001 42.582 1.00 65.50 91 SER A C 1
ATOM 715 O O . SER A 1 91 ? -50.922 13.041 42.011 1.00 65.50 91 SER A O 1
ATOM 717 N N . MET A 1 92 ? -50.987 11.726 43.833 1.00 70.00 92 MET A N 1
ATOM 718 C CA . MET A 1 92 ? -51.836 12.627 44.629 1.00 70.00 92 MET A CA 1
ATOM 719 C C . MET A 1 92 ? -51.188 13.991 44.891 1.00 70.00 92 MET A C 1
ATOM 721 O O . MET A 1 92 ? -51.842 15.018 44.722 1.00 70.00 92 MET A O 1
ATOM 725 N N . ILE A 1 93 ? -49.901 14.025 45.252 1.00 74.06 93 ILE A N 1
ATOM 726 C CA . ILE A 1 93 ? -49.189 15.288 45.508 1.00 74.06 93 ILE A CA 1
ATOM 727 C C . ILE A 1 93 ? -49.121 16.138 44.231 1.00 74.06 93 ILE A C 1
ATOM 729 O O . ILE A 1 93 ? -49.363 17.343 44.278 1.00 74.06 93 ILE A O 1
ATOM 733 N N . ARG A 1 94 ? -48.862 15.521 43.069 1.00 73.56 94 ARG A N 1
ATOM 734 C CA . ARG A 1 94 ? -48.874 16.232 41.778 1.00 73.56 94 ARG A CA 1
ATOM 735 C C . ARG A 1 94 ? -50.260 16.762 41.412 1.00 73.56 94 ARG A C 1
ATOM 737 O O . ARG A 1 94 ? -50.359 17.885 40.925 1.00 73.56 94 ARG A O 1
ATOM 744 N N . ALA A 1 95 ? -51.315 15.991 41.672 1.00 75.94 95 ALA A N 1
ATOM 745 C CA . ALA A 1 95 ? -52.688 16.426 41.432 1.00 75.94 95 ALA A CA 1
ATOM 746 C C . ALA A 1 95 ? -53.084 17.613 42.331 1.00 75.94 95 ALA A C 1
ATOM 748 O O . ALA A 1 95 ? -53.637 18.591 41.834 1.00 75.94 95 ALA A O 1
ATOM 749 N N . MET A 1 96 ? -52.726 17.581 43.622 1.00 76.12 96 MET A N 1
ATOM 750 C CA . MET A 1 96 ? -52.964 18.701 44.543 1.00 76.12 96 MET A CA 1
ATOM 751 C C . MET A 1 96 ? -52.214 19.970 44.125 1.00 76.12 96 MET A C 1
ATOM 753 O O . MET A 1 96 ? -52.793 21.053 44.130 1.00 76.12 96 MET A O 1
ATOM 757 N N . LEU A 1 97 ? -50.943 19.852 43.732 1.00 80.94 97 LEU A N 1
ATOM 758 C CA . LEU A 1 97 ? -50.140 21.008 43.316 1.00 80.94 97 LEU A CA 1
ATOM 759 C C . LEU A 1 97 ? -50.659 21.663 42.028 1.00 80.94 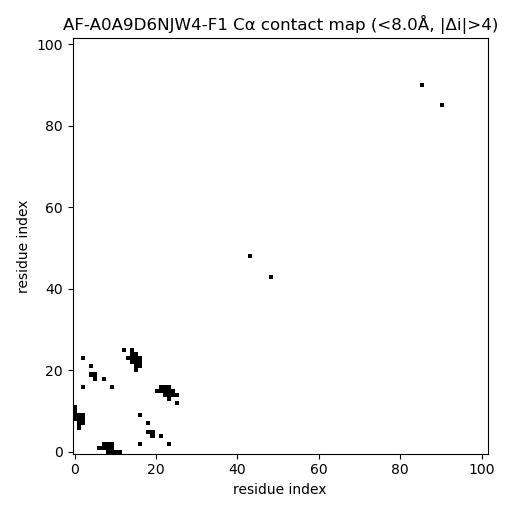97 LEU A C 1
ATOM 761 O O . LEU A 1 97 ? -50.549 22.880 41.885 1.00 80.94 97 LEU A O 1
ATOM 765 N N . ASN A 1 98 ? -51.231 20.885 41.106 1.00 80.06 98 ASN A N 1
ATOM 766 C CA . ASN A 1 98 ? -51.859 21.434 39.904 1.00 80.06 98 ASN A CA 1
ATOM 767 C C . ASN A 1 98 ? -53.182 22.143 40.206 1.00 80.06 98 ASN A C 1
ATOM 769 O O . ASN A 1 98 ? -53.440 23.176 39.602 1.00 80.06 98 ASN A O 1
ATOM 773 N N . TRP A 1 99 ? -53.980 21.647 41.157 1.00 72.62 99 TRP A N 1
ATOM 774 C CA . TRP A 1 99 ? -55.233 22.300 41.549 1.00 72.62 99 TRP A CA 1
ATOM 775 C C . TRP A 1 99 ? -55.005 23.674 42.195 1.00 72.62 99 TRP A C 1
ATOM 777 O O . TRP A 1 99 ? -55.742 24.608 41.917 1.00 72.62 99 TRP A O 1
ATOM 787 N N . ILE A 1 100 ? -53.934 23.826 42.981 1.00 74.94 100 ILE A N 1
ATOM 788 C CA . ILE A 1 100 ? -53.558 25.103 43.621 1.00 74.94 100 ILE A CA 1
ATOM 789 C C . ILE A 1 100 ? -53.099 26.162 42.596 1.00 74.94 100 ILE A C 1
ATOM 791 O O . ILE A 1 100 ? -53.073 27.351 42.902 1.00 74.94 100 ILE A O 1
ATOM 795 N N . ARG A 1 101 ? -52.699 25.747 41.387 1.00 72.50 101 ARG A N 1
ATOM 796 C CA . ARG A 1 101 ? -52.198 26.643 40.330 1.00 72.50 101 ARG A CA 1
ATOM 797 C C . ARG A 1 101 ? -53.278 27.173 39.375 1.00 72.50 101 ARG A C 1
ATOM 799 O O . ARG A 1 101 ? -52.947 28.039 38.568 1.00 72.50 101 ARG A O 1
ATOM 806 N N . THR A 1 102 ? -54.502 26.654 39.446 1.00 69.31 102 THR A N 1
ATOM 807 C CA . THR A 1 102 ? -55.692 27.115 38.696 1.00 69.31 102 THR A CA 1
ATOM 808 C C . THR A 1 102 ? -56.560 28.008 39.557 1.00 69.31 102 THR A C 1
ATOM 810 O O . THR A 1 102 ? -57.040 29.026 39.017 1.00 69.31 102 THR A O 1
#

Sequence (102 aa):
MTCPSCGVAISYQGHYCKNCGSVLRPSMTNATFVRPLHDEAPTLPSWRLEVRERVRAFRARRQREADLHQLGQHSQAEEPVAPVETSPRSSMIRAMLNWIRT

Solvent-accessible surface area (backbone atoms only — not comparable to full-atom values): 6602 Å² total; per-residue (Å²): 98,61,39,91,90,76,70,47,80,43,67,95,85,46,62,43,39,91,87,80,65,49,73,36,75,77,77,73,70,85,76,71,80,69,74,7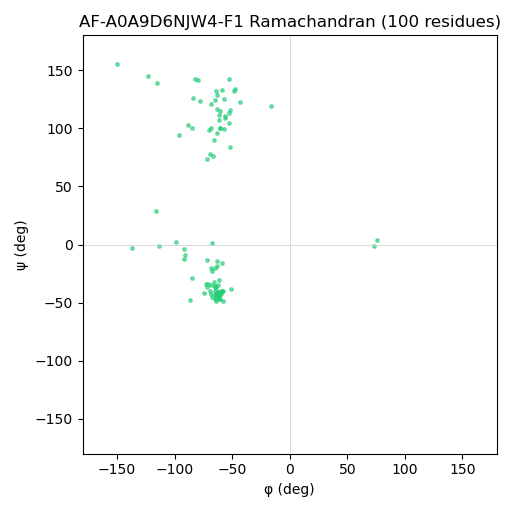6,85,69,85,66,75,80,76,72,56,68,66,57,56,53,52,51,50,53,52,50,53,52,52,52,53,56,49,52,53,51,53,52,54,49,55,58,53,55,69,69,71,69,67,79,74,67,79,75,76,76,50,73,66,62,57,50,52,53,52,54,57,52,59,77,73,108

Nearest PDB structures (foldseek):
  4xxb-assembly1_B  TM=6.998E-01  e=3.185E+00  Homo sapiens
  3b08-assembly3_H  TM=4.656E-01  e=9.575E+00  Mus musculus

Radius of gyration: 44.46 Å; Cα contacts (8 Å, |Δi|>4): 35; chains: 1; bounding box: 81×42×102 Å

Foldseek 3Di:
DADPVPRHDDDLPDQADPPPRHGDPNPPDPPVPPPPPPPPDPPPPPVVVVVVVVVVVVVVVVVVVVVVVVVVVVVVVPPPPDPPPCPVVNVVVVVVVVVVVD

Secondary structure (DSSP, 8-sta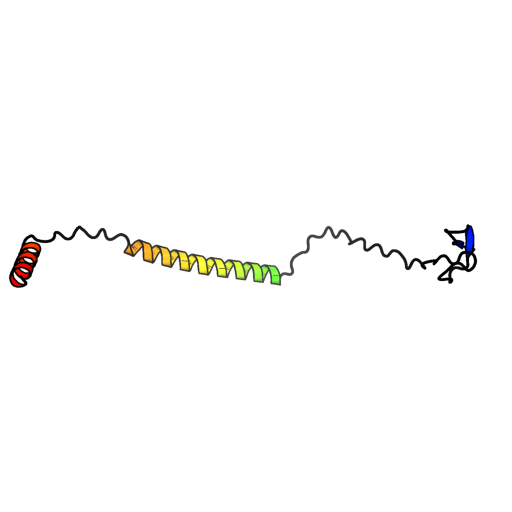te):
-B-TTT--B--TT-SB-TTT--B----------------S-----HHHHHHHHHHHHHHHHHHHHHHHHHHHHHTTS----------HHHHHHHHHHHHTT-

pLDDT: mean 76.22, std 14.46, range [50.34, 98.19]

Mean predicted aligned error: 19.94 Å